Protein AF-A0A5D0VIP5-F1 (afdb_monomer_lite)

Foldseek 3Di:
DDDDDDDPPPPPPDDQVPQKWWFDADPPDQWIWIGGPQWIWTDHPQWIWIWGHDDDQKTWIWTDGPPDPDIDIAIWGWDQDPVRWIFTGDRPDDPVDGGDTTHTDD

Radius of gyration: 19.53 Å; chains: 1; bounding box: 45×63×46 Å

Structure (mmCIF, N/CA/C/O backbone):
data_AF-A0A5D0VIP5-F1
#
_entry.id   AF-A0A5D0VIP5-F1
#
loop_
_atom_site.group_PDB
_atom_site.id
_atom_site.type_symbol
_atom_site.label_atom_id
_atom_site.label_alt_id
_atom_site.label_comp_id
_atom_site.label_asym_id
_atom_site.label_entity_id
_atom_site.label_seq_id
_atom_site.pdbx_PDB_ins_code
_atom_site.Cartn_x
_atom_site.Cartn_y
_atom_site.Cartn_z
_atom_site.occupancy
_atom_site.B_iso_or_equiv
_atom_site.auth_seq_id
_atom_site.auth_comp_id
_atom_site.auth_asym_id
_atom_site.auth_atom_id
_atom_site.pdbx_PDB_model_num
ATOM 1 N N . MET A 1 1 ? -25.087 -50.363 31.875 1.00 42.44 1 MET A N 1
ATOM 2 C CA . MET A 1 1 ? -25.681 -49.698 30.693 1.00 42.44 1 MET A CA 1
ATOM 3 C C . MET A 1 1 ? -24.815 -48.489 30.346 1.00 42.44 1 MET A C 1
ATOM 5 O O . MET A 1 1 ? -24.844 -47.509 31.076 1.00 42.44 1 MET A O 1
ATOM 9 N N . LYS A 1 2 ? -23.955 -48.601 29.324 1.00 40.56 2 LYS A N 1
ATOM 10 C CA . LYS A 1 2 ? -23.037 -47.534 28.878 1.00 40.56 2 LYS A CA 1
ATOM 11 C C . LYS A 1 2 ? -23.792 -46.610 27.918 1.00 40.56 2 LYS A C 1
ATOM 13 O O . LYS A 1 2 ? -24.175 -47.055 26.843 1.00 40.56 2 LYS A O 1
ATOM 18 N N . LYS A 1 3 ? -24.016 -45.351 28.301 1.00 46.59 3 LYS A N 1
ATOM 19 C CA . LYS A 1 3 ? -24.492 -44.307 27.383 1.00 46.59 3 LYS A CA 1
ATOM 20 C C . LYS A 1 3 ? -23.264 -43.645 26.765 1.00 46.59 3 LYS A C 1
ATOM 22 O O . LYS A 1 3 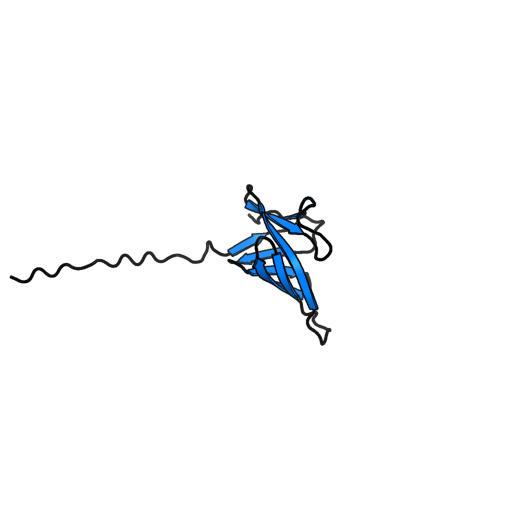? -22.528 -42.950 27.455 1.00 46.59 3 LYS A O 1
ATOM 27 N N . ILE A 1 4 ? -23.015 -43.938 25.493 1.00 55.84 4 ILE A N 1
ATOM 28 C CA . ILE A 1 4 ? -21.991 -43.273 24.688 1.00 55.84 4 ILE A CA 1
ATOM 29 C C . ILE A 1 4 ? -22.618 -41.965 24.211 1.00 55.84 4 ILE A C 1
ATOM 31 O O . ILE A 1 4 ? -23.555 -41.979 23.416 1.00 55.84 4 ILE A O 1
ATOM 35 N N . LEU A 1 5 ? -22.152 -40.846 24.762 1.00 51.06 5 LEU A N 1
ATOM 36 C CA . LEU A 1 5 ? -22.507 -39.515 24.289 1.00 51.06 5 LEU A CA 1
ATOM 37 C C . LEU A 1 5 ? -21.650 -39.240 23.043 1.00 51.06 5 LEU A C 1
ATOM 39 O O . LEU A 1 5 ? -20.445 -39.025 23.151 1.00 51.06 5 LEU A O 1
ATOM 43 N N . LEU A 1 6 ? -22.252 -39.325 21.859 1.00 52.03 6 LEU A N 1
ATOM 44 C CA . LEU A 1 6 ? -21.624 -38.911 20.606 1.00 52.03 6 LEU A CA 1
ATOM 45 C C . LEU A 1 6 ? -21.561 -37.379 20.581 1.00 52.03 6 LEU A C 1
ATOM 47 O O . LEU A 1 6 ? -22.581 -36.716 20.396 1.00 52.03 6 LEU A O 1
ATOM 51 N N . LEU A 1 7 ? -20.364 -36.824 20.782 1.00 53.41 7 LEU A N 1
ATOM 52 C CA . LEU A 1 7 ? -20.061 -35.447 20.403 1.00 53.41 7 LEU A CA 1
ATOM 53 C C . LEU A 1 7 ? -20.108 -35.359 18.875 1.00 53.41 7 LEU A C 1
ATOM 55 O O . LEU A 1 7 ? -19.242 -35.892 18.184 1.00 53.41 7 LEU A O 1
ATOM 59 N N . VAL A 1 8 ? -21.131 -34.691 18.351 1.00 54.53 8 VAL A N 1
ATOM 60 C CA . VAL A 1 8 ? -21.174 -34.278 16.949 1.00 54.53 8 VAL A CA 1
ATOM 61 C C . VAL A 1 8 ? -20.239 -33.080 16.810 1.00 54.53 8 VAL A C 1
ATOM 63 O O . VAL A 1 8 ? -20.593 -31.956 17.160 1.00 54.53 8 VAL A O 1
ATOM 66 N N . SER A 1 9 ? -19.020 -33.329 16.336 1.00 53.12 9 SER A N 1
ATOM 67 C CA . SER A 1 9 ? -18.114 -32.287 15.857 1.00 53.12 9 SER A CA 1
ATOM 68 C C . SER A 1 9 ? -18.714 -31.664 14.596 1.00 53.12 9 SER A C 1
ATOM 70 O O . SER A 1 9 ? -18.574 -32.195 13.496 1.00 53.12 9 SER A O 1
ATOM 72 N N . LEU A 1 10 ? -19.416 -30.544 14.765 1.00 53.25 10 LEU A N 1
ATOM 73 C CA . LEU A 1 10 ? -19.770 -29.635 13.679 1.00 53.25 10 LEU A CA 1
ATOM 74 C C . LEU A 1 10 ? -18.475 -29.004 13.156 1.00 53.25 10 LEU A C 1
ATOM 76 O O . LEU A 1 10 ? -18.048 -27.952 13.621 1.00 53.25 10 LEU A O 1
ATOM 80 N N . PHE A 1 11 ? -17.829 -29.666 12.199 1.00 57.12 11 PHE A N 1
ATOM 81 C CA . PHE A 1 11 ? -16.852 -29.017 11.337 1.00 57.12 11 PHE A CA 1
ATOM 82 C C . PHE A 1 11 ? -17.624 -28.077 10.412 1.00 57.12 11 PHE A C 1
ATOM 84 O O . PHE A 1 11 ? -18.063 -28.463 9.332 1.00 57.12 11 PHE A O 1
ATOM 91 N N . THR A 1 12 ? -17.843 -26.840 10.856 1.00 56.97 12 THR A N 1
ATOM 92 C CA . THR A 1 12 ? -18.185 -25.750 9.946 1.00 56.97 12 THR A CA 1
ATOM 93 C C . THR A 1 12 ? -16.987 -25.557 9.030 1.00 56.97 12 THR A C 1
ATOM 95 O O . THR A 1 12 ? -15.967 -24.997 9.429 1.00 56.97 12 THR A O 1
ATOM 98 N N . SER A 1 13 ? -17.084 -26.087 7.817 1.00 51.72 13 SER A N 1
ATOM 99 C CA . SER A 1 13 ? -16.173 -25.801 6.719 1.00 51.72 13 SER A CA 1
ATOM 100 C C . SER A 1 13 ? -16.211 -24.298 6.446 1.00 51.72 13 SER A C 1
ATOM 102 O O . SER A 1 13 ? -17.099 -23.811 5.750 1.00 51.72 13 SER A O 1
ATOM 104 N N . ALA A 1 14 ? -15.281 -23.561 7.053 1.00 55.81 14 ALA A N 1
ATOM 105 C CA . ALA A 1 14 ? -15.021 -22.171 6.729 1.00 55.81 14 ALA A CA 1
ATOM 106 C C . ALA A 1 14 ? -14.512 -22.131 5.286 1.00 55.81 14 ALA A C 1
ATOM 108 O O . ALA A 1 14 ? -13.395 -22.549 4.991 1.00 55.81 14 ALA A O 1
ATOM 109 N N . THR A 1 15 ? -15.361 -21.699 4.362 1.00 51.94 15 THR A N 1
ATOM 110 C CA . THR A 1 15 ? -14.947 -21.390 2.996 1.00 51.94 15 THR A CA 1
ATOM 111 C C . THR A 1 15 ? -13.968 -20.210 3.040 1.00 51.94 15 THR A C 1
ATOM 113 O O . THR A 1 15 ? -14.373 -19.132 3.475 1.00 51.94 15 THR A O 1
ATOM 116 N N . PRO A 1 16 ? -12.714 -20.351 2.566 1.00 52.91 16 PRO A N 1
ATOM 117 C CA . PRO A 1 16 ? -11.707 -19.283 2.609 1.00 52.91 16 PRO A CA 1
ATOM 118 C C . PRO A 1 16 ? -11.967 -18.146 1.602 1.00 52.91 16 PRO A C 1
ATOM 120 O O . PRO A 1 16 ? -11.166 -17.227 1.477 1.00 52.91 16 PRO A O 1
ATOM 123 N N . ALA A 1 17 ? -13.102 -18.166 0.897 1.00 49.19 17 ALA A N 1
ATOM 124 C CA . ALA A 1 17 ? -13.430 -17.207 -0.155 1.00 49.19 17 ALA A CA 1
ATOM 125 C C . ALA A 1 17 ? -13.650 -15.762 0.341 1.00 49.19 17 ALA A C 1
ATOM 127 O O . ALA A 1 17 ? -13.739 -14.857 -0.478 1.00 49.19 17 ALA A O 1
ATOM 128 N N . SER A 1 18 ? -13.734 -15.529 1.657 1.00 56.75 18 SER A N 1
ATOM 129 C CA . SER A 1 18 ? -13.975 -14.193 2.226 1.00 56.75 18 SER A CA 1
ATOM 130 C C . SER A 1 18 ? -12.714 -13.463 2.709 1.00 56.75 18 SER A C 1
ATOM 132 O O . SER A 1 18 ? -12.826 -12.318 3.144 1.00 56.75 18 SER A O 1
ATOM 134 N N . ALA A 1 19 ? -11.537 -14.097 2.683 1.00 72.88 19 ALA A N 1
ATOM 135 C CA . ALA A 1 19 ? -10.313 -13.487 3.215 1.00 72.88 19 ALA A CA 1
ATOM 136 C C . ALA A 1 19 ? -9.602 -12.572 2.203 1.00 72.88 19 ALA A C 1
ATOM 138 O O . ALA A 1 19 ? -8.841 -11.695 2.603 1.00 72.88 19 ALA A O 1
ATOM 139 N N . GLN A 1 20 ? -9.870 -12.751 0.906 1.00 85.69 20 GLN A N 1
ATOM 140 C CA . GLN A 1 20 ? -9.252 -11.977 -0.167 1.00 85.69 20 GLN A CA 1
ATOM 141 C C . GLN A 1 20 ? -10.177 -10.847 -0.634 1.00 85.69 20 GLN A C 1
ATOM 143 O O . GLN A 1 20 ? -11.330 -11.083 -0.994 1.00 85.69 20 GLN A O 1
ATOM 148 N N . GLN A 1 21 ? -9.666 -9.619 -0.639 1.00 88.75 21 GLN A N 1
ATOM 149 C CA . GLN A 1 21 ? -10.354 -8.424 -1.119 1.00 88.75 21 GLN A CA 1
ATOM 150 C C . GLN A 1 21 ? -9.587 -7.844 -2.307 1.00 88.75 21 GLN A C 1
ATOM 152 O O . GLN A 1 21 ? -8.368 -7.693 -2.245 1.00 88.75 21 GLN A O 1
ATOM 157 N N . TYR A 1 22 ? -10.300 -7.529 -3.385 1.00 90.69 22 TYR A N 1
ATOM 158 C CA . TYR A 1 22 ? -9.736 -6.945 -4.600 1.00 90.69 22 TYR A CA 1
ATOM 159 C C . TYR A 1 22 ? -10.144 -5.479 -4.693 1.00 90.69 22 TYR A C 1
ATOM 161 O O . TYR A 1 22 ? -11.307 -5.143 -4.450 1.00 90.69 22 TYR A O 1
ATOM 169 N N . PHE A 1 23 ? -9.200 -4.622 -5.065 1.00 89.44 23 PHE A N 1
ATOM 170 C CA . PHE A 1 23 ? -9.440 -3.200 -5.267 1.00 89.44 23 PHE A CA 1
ATOM 171 C C . PHE A 1 23 ? -8.966 -2.799 -6.653 1.00 89.44 23 PHE A C 1
ATOM 173 O O . PHE A 1 23 ? -7.817 -3.043 -7.029 1.00 89.44 23 PHE A O 1
ATOM 180 N N . CYS A 1 24 ? -9.893 -2.200 -7.389 1.00 83.12 24 CYS A N 1
ATOM 181 C CA . CYS A 1 24 ? -9.739 -1.845 -8.782 1.00 83.12 24 CYS A CA 1
ATOM 182 C C . CYS A 1 24 ? -9.595 -0.319 -8.835 1.00 83.12 24 CYS A C 1
ATOM 184 O O . CYS A 1 24 ? -10.491 0.405 -8.384 1.00 83.12 24 CYS A O 1
ATOM 186 N N . PRO A 1 25 ? -8.463 0.195 -9.321 1.00 68.94 25 PRO A N 1
ATOM 187 C CA . PRO A 1 25 ? -8.231 1.616 -9.429 1.00 68.94 25 PRO A CA 1
ATOM 188 C C . PRO A 1 25 ? -9.173 2.267 -10.443 1.00 68.94 25 PRO A C 1
ATOM 190 O O . PRO A 1 25 ? -9.660 1.642 -11.385 1.00 68.94 25 PRO A O 1
ATOM 193 N N . LYS A 1 26 ? -9.368 3.577 -10.285 1.00 69.44 26 LYS A N 1
ATOM 194 C CA . LYS A 1 26 ? -9.877 4.428 -11.367 1.00 69.44 26 LYS A CA 1
ATOM 195 C C . LYS A 1 26 ? -8.757 4.698 -12.371 1.00 69.44 26 LYS A C 1
ATOM 197 O O . LYS A 1 26 ? -7.591 4.505 -12.051 1.00 69.44 26 LYS A O 1
ATOM 202 N N . GLU A 1 27 ? -9.113 5.212 -13.545 1.00 67.31 27 GLU A N 1
ATOM 203 C CA . GLU A 1 27 ? -8.215 5.469 -14.688 1.00 67.31 27 GLU A CA 1
ATOM 204 C C . GLU A 1 27 ? -6.900 6.205 -14.330 1.00 67.31 27 GLU A C 1
ATOM 206 O O . GLU A 1 27 ? -5.887 6.038 -14.999 1.00 67.31 27 GLU A O 1
ATOM 211 N N . GLU A 1 28 ? -6.893 6.972 -13.237 1.00 66.75 28 GLU A N 1
ATOM 212 C CA . GLU A 1 28 ? -5.761 7.772 -12.755 1.00 66.75 28 GLU A CA 1
ATOM 213 C C . GLU A 1 28 ? -4.756 7.011 -11.863 1.00 66.75 28 GLU A C 1
ATOM 215 O O . GLU A 1 28 ? -3.674 7.528 -11.588 1.00 66.75 28 GLU A O 1
ATOM 220 N N . ILE A 1 29 ? -5.078 5.798 -11.398 1.00 71.56 29 ILE A N 1
ATOM 221 C CA . ILE A 1 29 ? -4.209 4.998 -10.520 1.00 71.56 29 ILE A CA 1
ATOM 222 C C . ILE A 1 29 ? -3.765 3.750 -11.302 1.00 71.56 29 ILE A C 1
ATOM 224 O O . ILE A 1 29 ? -4.574 2.867 -11.560 1.00 71.56 29 ILE A O 1
ATOM 228 N N . PRO A 1 30 ? -2.488 3.609 -11.687 1.00 78.94 30 PRO A N 1
ATOM 229 C CA . PRO A 1 30 ? -2.058 2.519 -12.568 1.00 78.94 30 PRO A CA 1
ATOM 230 C C . PRO A 1 30 ? -1.812 1.186 -11.827 1.00 78.94 30 PRO A C 1
ATOM 232 O O . PRO A 1 30 ? -0.944 0.410 -12.238 1.00 78.94 30 PRO A O 1
ATOM 235 N N . TYR A 1 31 ? -2.522 0.929 -10.718 1.00 83.19 31 TYR A N 1
ATOM 236 C CA . TYR A 1 31 ? -2.256 -0.186 -9.799 1.00 83.19 31 TYR A CA 1
ATOM 237 C C . TYR A 1 31 ? -3.528 -0.900 -9.343 1.00 83.19 31 TYR A C 1
ATOM 239 O O . TYR A 1 31 ? -4.423 -0.255 -8.802 1.00 83.19 31 TYR A O 1
ATOM 247 N N . ASP A 1 32 ? -3.543 -2.228 -9.428 1.00 89.19 32 ASP A N 1
ATOM 248 C CA . ASP A 1 32 ? -4.577 -3.055 -8.797 1.00 89.19 32 ASP A CA 1
ATOM 249 C C 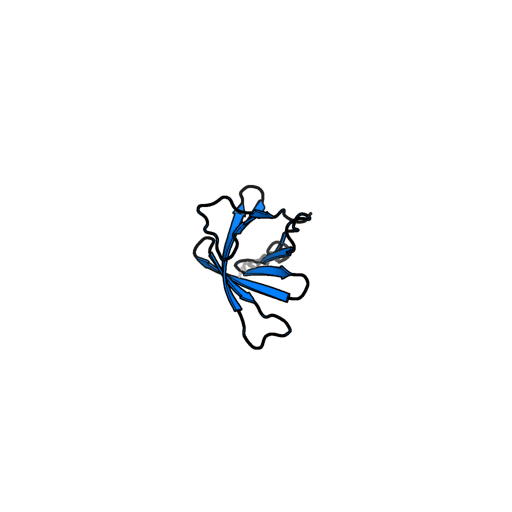. ASP A 1 32 ? -4.088 -3.572 -7.449 1.00 89.19 32 ASP A C 1
ATOM 251 O O . ASP A 1 32 ? -2.934 -3.990 -7.315 1.00 89.19 32 ASP A O 1
ATOM 255 N N . PHE A 1 33 ? -4.971 -3.637 -6.456 1.00 93.75 33 PHE A N 1
ATOM 256 C CA . PHE A 1 33 ? -4.597 -4.085 -5.118 1.00 93.75 33 PHE A CA 1
ATOM 257 C C . PHE A 1 33 ? -5.337 -5.357 -4.738 1.00 93.75 33 PHE A C 1
ATOM 259 O O . PHE A 1 33 ? -6.510 -5.553 -5.058 1.00 93.75 33 PHE A O 1
ATOM 266 N N . VAL A 1 34 ? -4.643 -6.225 -4.013 1.00 94.56 34 VAL A N 1
ATOM 267 C CA . VAL A 1 34 ? -5.227 -7.414 -3.400 1.00 94.56 34 VAL A CA 1
ATOM 268 C C . VAL A 1 34 ? -4.828 -7.420 -1.938 1.00 94.56 34 VAL A C 1
ATOM 270 O O . VAL A 1 34 ? -3.641 -7.479 -1.636 1.00 94.56 34 VAL A O 1
ATOM 273 N N . LEU A 1 35 ? -5.803 -7.383 -1.038 1.00 94.56 35 LEU A N 1
ATOM 274 C CA . LEU A 1 35 ? -5.571 -7.560 0.390 1.00 94.56 35 LEU A CA 1
ATOM 275 C C . LEU A 1 35 ? -5.994 -8.971 0.792 1.00 94.56 35 LEU A C 1
ATOM 277 O O . LEU A 1 35 ? -7.121 -9.385 0.521 1.00 94.56 35 LEU A O 1
ATOM 281 N N . PHE A 1 36 ? -5.097 -9.703 1.438 1.00 93.44 36 PHE A N 1
ATOM 282 C CA . PHE A 1 36 ? -5.371 -11.007 2.0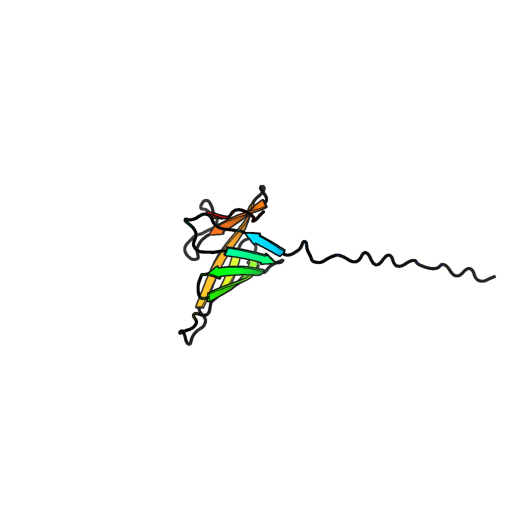24 1.00 93.44 36 PHE A CA 1
ATOM 283 C C . PHE A 1 36 ? -4.768 -11.049 3.424 1.00 93.44 36 PHE A C 1
ATOM 285 O O . PHE A 1 36 ? -3.547 -11.074 3.571 1.00 93.44 36 PHE A O 1
ATOM 292 N N . GLU A 1 37 ? -5.630 -11.039 4.442 1.00 91.25 37 GLU A N 1
ATOM 293 C CA . GLU A 1 37 ? -5.221 -10.924 5.848 1.00 91.25 37 GLU A CA 1
ATOM 294 C C . GLU A 1 37 ? -4.267 -9.728 6.056 1.00 91.25 37 GLU A C 1
ATOM 296 O O . GLU A 1 37 ? -4.649 -8.587 5.798 1.00 91.25 37 GLU A O 1
ATOM 301 N N . ASP A 1 38 ? -3.030 -9.985 6.482 1.00 94.56 38 ASP A N 1
ATOM 302 C CA . ASP A 1 38 ? -1.996 -8.978 6.738 1.00 94.56 38 ASP A CA 1
ATOM 303 C C . ASP A 1 38 ? -1.064 -8.743 5.532 1.00 94.56 38 ASP A C 1
ATOM 305 O O . ASP A 1 38 ? -0.007 -8.124 5.668 1.00 94.56 38 ASP A O 1
ATOM 309 N N . VAL A 1 39 ? -1.426 -9.237 4.345 1.00 96.38 39 VAL A N 1
ATOM 310 C CA . VAL A 1 39 ? -0.638 -9.084 3.118 1.00 96.38 39 VAL A CA 1
ATOM 311 C C . VAL A 1 39 ? -1.384 -8.223 2.108 1.00 96.38 39 VAL A C 1
ATOM 313 O O . VAL A 1 39 ? -2.437 -8.607 1.597 1.00 96.38 39 VAL A O 1
ATOM 316 N N . LEU A 1 40 ? -0.796 -7.079 1.765 1.00 97.00 40 LEU A N 1
ATOM 317 C CA . LEU A 1 40 ? -1.228 -6.221 0.668 1.00 97.00 40 LEU A CA 1
ATOM 318 C C . LEU A 1 40 ? -0.337 -6.475 -0.551 1.00 97.00 40 LEU A C 1
ATOM 320 O O . LEU A 1 40 ? 0.870 -6.257 -0.516 1.00 97.00 40 LEU A O 1
ATOM 324 N N . MET A 1 41 ? -0.927 -6.913 -1.655 1.00 96.38 41 MET A N 1
ATOM 325 C CA . MET A 1 41 ? -0.249 -6.993 -2.943 1.00 96.38 41 MET A CA 1
ATOM 326 C C . MET A 1 41 ? -0.614 -5.787 -3.798 1.00 96.38 41 MET A C 1
ATOM 328 O O . MET A 1 41 ? -1.796 -5.522 -4.018 1.00 96.38 41 MET A O 1
ATOM 332 N N . ILE A 1 42 ? 0.401 -5.117 -4.339 1.00 94.25 42 ILE A N 1
ATOM 333 C CA . ILE A 1 42 ? 0.249 -4.022 -5.301 1.00 94.25 42 ILE A CA 1
ATOM 334 C C . ILE A 1 42 ? 0.672 -4.564 -6.666 1.00 94.25 42 ILE A C 1
ATOM 336 O O . ILE A 1 42 ? 1.849 -4.850 -6.897 1.00 94.25 42 ILE A O 1
ATOM 340 N N . ASN A 1 43 ? -0.292 -4.760 -7.561 1.00 90.44 43 ASN A N 1
ATOM 341 C CA . ASN A 1 43 ? -0.056 -5.248 -8.913 1.00 90.44 43 ASN A CA 1
ATOM 342 C C . ASN A 1 43 ? 0.121 -4.055 -9.849 1.00 90.44 43 ASN A C 1
ATOM 344 O O . ASN A 1 43 ? -0.767 -3.217 -9.989 1.00 90.44 43 ASN A O 1
ATOM 348 N N . ARG A 1 44 ? 1.277 -4.005 -10.506 1.00 84.38 44 ARG A N 1
ATOM 349 C CA . ARG A 1 44 ? 1.620 -3.014 -11.524 1.00 84.38 44 ARG A CA 1
ATOM 350 C C . ARG A 1 44 ? 1.730 -3.727 -12.872 1.00 84.38 44 ARG A C 1
ATOM 352 O O . ARG A 1 44 ? 1.848 -4.950 -12.920 1.00 84.38 44 ARG A O 1
ATOM 359 N N . ALA A 1 45 ? 1.737 -2.976 -13.974 1.00 79.25 45 ALA A N 1
ATOM 360 C CA . ALA A 1 45 ? 1.713 -3.547 -15.328 1.00 79.25 45 ALA A CA 1
ATOM 361 C C . ALA A 1 45 ? 2.801 -4.613 -15.603 1.00 79.25 45 ALA A C 1
ATOM 363 O O . ALA A 1 45 ? 2.555 -5.552 -16.356 1.00 79.25 45 ALA A O 1
ATOM 364 N N . TYR A 1 46 ? 3.985 -4.496 -14.988 1.00 78.88 46 TYR A N 1
ATOM 365 C CA . TYR A 1 46 ? 5.140 -5.357 -15.293 1.00 78.88 46 TYR A CA 1
ATOM 366 C C . TYR A 1 46 ? 5.790 -6.022 -14.073 1.00 78.88 46 TYR A C 1
ATOM 368 O O . TYR A 1 46 ? 6.723 -6.806 -14.229 1.00 78.88 46 TYR A O 1
ATOM 376 N N . HIS A 1 47 ? 5.337 -5.714 -12.859 1.00 84.06 47 HIS A N 1
ATOM 377 C CA . HIS A 1 47 ? 5.899 -6.245 -11.616 1.00 84.06 47 HIS A CA 1
ATOM 378 C C . HIS A 1 47 ? 4.890 -6.122 -10.473 1.00 84.06 47 HIS A C 1
ATOM 380 O O . HIS A 1 47 ? 3.804 -5.559 -10.630 1.00 84.06 47 HIS A O 1
ATOM 386 N N . LYS A 1 48 ? 5.235 -6.702 -9.324 1.00 91.19 48 LYS A N 1
ATOM 387 C CA . LYS A 1 48 ? 4.384 -6.732 -8.137 1.00 91.19 48 LYS A CA 1
ATOM 388 C C . LYS A 1 48 ? 5.201 -6.375 -6.909 1.00 91.19 48 LYS A C 1
ATOM 390 O O . LYS A 1 48 ? 6.341 -6.826 -6.787 1.00 91.19 48 LYS A O 1
ATOM 395 N N . ALA A 1 49 ? 4.570 -5.656 -5.994 1.00 95.12 49 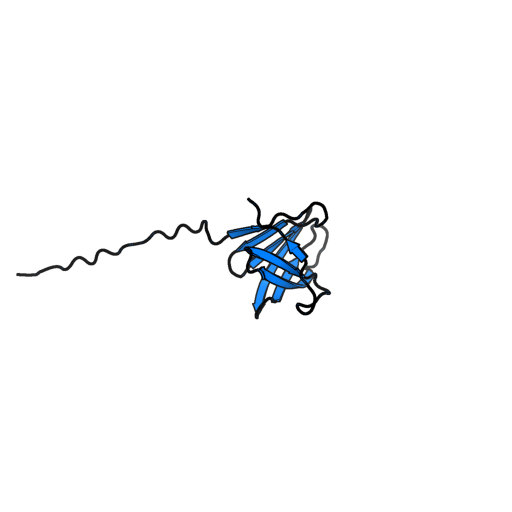ALA A N 1
ATOM 396 C CA . ALA A 1 49 ? 5.064 -5.500 -4.639 1.00 95.12 49 ALA A CA 1
ATOM 397 C C . ALA A 1 49 ? 4.250 -6.381 -3.688 1.00 95.12 49 ALA A C 1
ATOM 399 O O . ALA A 1 49 ? 3.018 -6.409 -3.759 1.00 95.12 49 ALA A O 1
ATOM 400 N N . PHE A 1 50 ? 4.944 -7.093 -2.804 1.00 96.25 50 PHE A N 1
ATOM 401 C CA . PHE A 1 50 ? 4.341 -7.853 -1.712 1.00 96.25 50 PHE A CA 1
ATOM 402 C C . PHE A 1 50 ? 4.605 -7.112 -0.413 1.00 96.25 50 PHE A C 1
ATOM 404 O O . PHE A 1 50 ? 5.760 -6.974 -0.014 1.00 96.25 50 PHE A O 1
ATOM 411 N N . CYS A 1 51 ? 3.545 -6.631 0.226 1.00 97.62 51 CYS A N 1
ATOM 412 C CA . CYS A 1 51 ? 3.641 -5.787 1.400 1.00 97.62 51 CYS A CA 1
ATOM 413 C C . CYS A 1 51 ? 3.084 -6.509 2.625 1.00 97.62 51 CYS A C 1
ATOM 415 O O . CYS A 1 51 ? 1.905 -6.858 2.664 1.00 97.62 51 CYS A O 1
ATOM 417 N N . GLN A 1 52 ? 3.934 -6.738 3.621 1.00 98.12 52 GLN A N 1
ATOM 418 C CA . GLN A 1 52 ? 3.569 -7.378 4.881 1.00 98.12 52 GLN A CA 1
ATOM 419 C C . GLN A 1 52 ? 3.249 -6.304 5.916 1.00 98.12 52 GLN A C 1
ATOM 421 O O . GLN A 1 52 ? 4.078 -5.430 6.183 1.00 98.12 52 GLN A O 1
ATOM 426 N N . LYS A 1 53 ? 2.071 -6.396 6.533 1.00 97.38 53 LYS A N 1
ATOM 427 C CA . LYS A 1 53 ? 1.679 -5.513 7.628 1.00 97.38 53 LYS A CA 1
ATOM 428 C C . LYS A 1 53 ? 2.670 -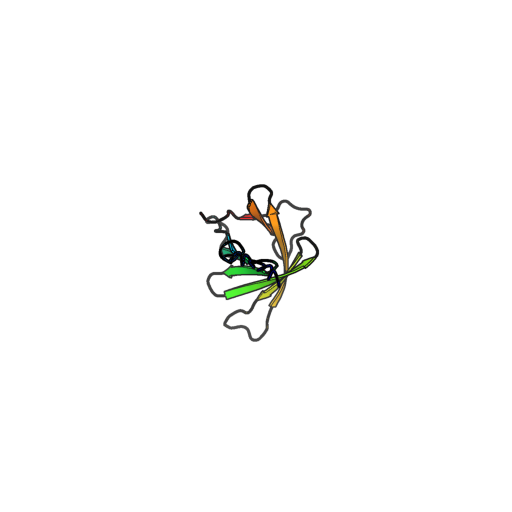5.633 8.781 1.00 97.38 53 LYS A C 1
ATOM 430 O O . LYS A 1 53 ? 3.032 -6.749 9.168 1.00 97.38 53 LYS A O 1
ATOM 435 N N . LYS A 1 54 ? 3.095 -4.492 9.320 1.00 96.00 54 LYS A N 1
ATOM 436 C CA . LYS A 1 54 ? 3.982 -4.402 10.486 1.00 96.00 54 LYS A CA 1
ATOM 437 C C . LYS A 1 54 ? 3.180 -4.056 11.731 1.00 96.00 54 LYS A C 1
ATOM 439 O O . LYS A 1 54 ? 2.967 -4.913 12.583 1.00 96.00 54 LYS A O 1
ATOM 444 N N . GLU A 1 55 ? 2.694 -2.823 11.806 1.00 93.75 55 GLU A N 1
ATOM 445 C CA . GLU A 1 55 ? 1.911 -2.306 12.925 1.00 93.75 55 GLU A CA 1
ATOM 446 C C . GLU A 1 55 ? 0.878 -1.296 12.415 1.00 93.75 55 GLU A C 1
ATOM 448 O O . GLU A 1 55 ? 1.152 -0.517 11.506 1.00 93.75 55 GLU A O 1
ATOM 453 N N . GLY A 1 56 ? -0.328 -1.302 12.990 1.00 93.69 56 GLY A N 1
ATOM 454 C CA . GLY A 1 56 ? -1.369 -0.338 12.630 1.00 93.69 56 GLY A CA 1
ATOM 455 C C . GLY A 1 56 ? -1.721 -0.385 11.141 1.00 93.69 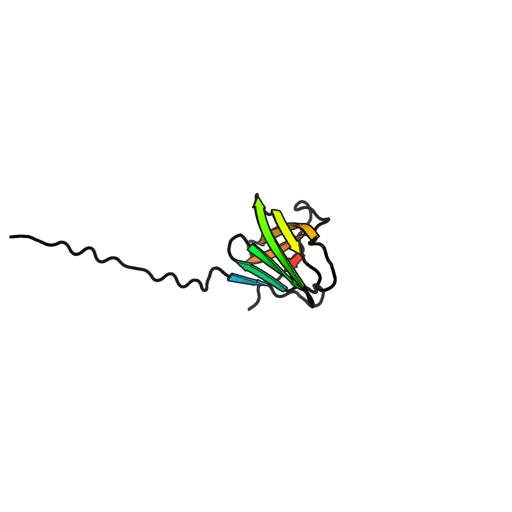56 GLY A C 1
ATOM 456 O O . GLY A 1 56 ? -2.243 -1.392 10.664 1.00 93.69 56 GLY A O 1
ATOM 457 N N . THR A 1 57 ? -1.456 0.707 10.427 1.00 95.81 57 THR A N 1
ATOM 458 C CA . THR A 1 57 ? -1.682 0.845 8.979 1.00 95.81 57 THR A CA 1
ATOM 459 C C . THR A 1 57 ? -0.398 0.701 8.160 1.00 95.81 57 THR A C 1
ATOM 461 O O . THR A 1 57 ? -0.440 0.844 6.944 1.00 95.81 57 THR A O 1
ATOM 464 N N . GLU A 1 58 ? 0.741 0.419 8.796 1.00 97.62 58 GLU A N 1
ATOM 465 C CA . GLU A 1 58 ? 2.052 0.334 8.155 1.00 97.62 58 GLU A CA 1
ATOM 466 C C . GLU A 1 58 ? 2.291 -1.037 7.508 1.00 97.62 58 GLU A C 1
ATOM 468 O O . GLU A 1 58 ? 2.084 -2.086 8.130 1.00 97.62 58 GLU A O 1
ATOM 473 N N . TYR A 1 59 ? 2.789 -1.025 6.271 1.00 98.12 59 TYR A N 1
ATOM 474 C CA . TYR A 1 59 ? 3.206 -2.212 5.532 1.00 98.12 59 TYR A CA 1
ATOM 475 C C . TYR A 1 59 ? 4.618 -2.031 4.971 1.00 98.12 59 TYR A C 1
ATOM 477 O O . TYR A 1 59 ? 4.918 -1.020 4.342 1.00 98.12 59 TYR A O 1
ATOM 485 N N . GLU A 1 60 ? 5.462 -3.050 5.117 1.00 98.00 60 GLU A N 1
ATOM 486 C CA . GLU A 1 60 ? 6.769 -3.118 4.454 1.00 98.00 60 GLU A CA 1
ATOM 487 C C . GLU A 1 60 ? 6.637 -3.921 3.164 1.00 98.00 60 GLU A C 1
ATOM 489 O O . GLU A 1 60 ? 6.259 -5.094 3.186 1.00 98.00 60 GLU A O 1
ATOM 494 N N . CYS A 1 61 ? 6.943 -3.279 2.047 1.00 97.06 61 CYS A N 1
ATOM 495 C CA . CYS A 1 61 ? 6.866 -3.821 0.706 1.00 97.06 61 CYS A CA 1
ATOM 496 C C . CYS A 1 61 ? 8.220 -4.319 0.219 1.00 97.06 61 CYS A C 1
ATOM 498 O O . CYS A 1 61 ? 9.238 -3.640 0.350 1.00 97.06 61 CYS A O 1
ATOM 500 N N . LEU A 1 62 ? 8.189 -5.478 -0.431 1.00 96.06 62 LEU A N 1
ATOM 501 C CA . LEU A 1 62 ? 9.271 -5.999 -1.249 1.00 96.06 62 LEU A CA 1
ATOM 502 C C . LEU A 1 62 ? 8.840 -5.951 -2.713 1.00 96.06 62 LEU A C 1
ATOM 504 O O . LEU A 1 62 ? 7.839 -6.568 -3.089 1.00 96.06 62 LEU A O 1
ATOM 508 N N . GLU A 1 63 ? 9.604 -5.243 -3.536 1.00 93.12 63 GLU A N 1
ATOM 509 C CA . GLU A 1 63 ? 9.360 -5.104 -4.970 1.00 93.12 63 GLU A CA 1
ATOM 510 C C . GLU A 1 63 ? 10.613 -5.492 -5.751 1.00 93.12 63 GLU A C 1
ATOM 512 O O . GLU A 1 63 ? 11.721 -5.042 -5.459 1.00 93.12 63 GLU A O 1
ATOM 517 N N . LYS A 1 64 ? 10.438 -6.345 -6.761 1.00 88.25 64 LYS A N 1
ATOM 518 C CA . LYS A 1 64 ? 11.511 -6.725 -7.678 1.00 88.25 64 LYS A CA 1
ATOM 519 C C . LYS A 1 64 ? 11.109 -6.387 -9.105 1.00 88.25 64 LYS A C 1
ATOM 521 O O . LYS A 1 64 ? 10.128 -6.933 -9.614 1.00 88.25 64 LYS A O 1
ATOM 526 N N . TYR A 1 65 ? 11.895 -5.531 -9.748 1.00 85.50 65 TYR A N 1
ATOM 527 C CA . TYR A 1 65 ? 11.742 -5.237 -11.168 1.00 85.50 65 TYR A CA 1
ATOM 528 C C . TYR A 1 65 ? 12.345 -6.384 -11.995 1.00 85.50 65 TYR A C 1
ATOM 530 O O . TYR A 1 65 ? 13.328 -6.989 -11.563 1.00 85.50 65 TYR A O 1
ATOM 538 N N . PRO A 1 66 ? 11.776 -6.721 -13.169 1.00 84.12 66 PRO A N 1
ATOM 539 C CA . PRO A 1 66 ? 12.244 -7.851 -13.974 1.00 84.12 66 PRO A CA 1
ATOM 540 C C . PRO A 1 66 ? 13.726 -7.765 -14.359 1.00 84.12 66 PRO A C 1
ATOM 542 O O . PRO A 1 66 ? 14.399 -8.793 -14.400 1.00 84.12 66 PRO A O 1
ATOM 545 N N . ASP A 1 67 ? 14.218 -6.546 -14.589 1.00 84.75 67 ASP A N 1
ATOM 546 C CA . ASP A 1 67 ? 15.578 -6.275 -15.060 1.00 84.75 67 ASP A CA 1
ATOM 547 C C . ASP A 1 67 ? 16.541 -5.830 -13.942 1.00 84.75 67 ASP A C 1
ATOM 549 O O . ASP A 1 67 ? 17.730 -5.646 -14.204 1.00 84.75 67 ASP A O 1
ATOM 553 N N . ASP A 1 68 ? 16.062 -5.690 -12.699 1.00 84.56 68 ASP A N 1
ATOM 554 C CA . ASP A 1 68 ? 16.914 -5.323 -11.564 1.00 84.56 68 ASP A CA 1
ATOM 555 C C . ASP A 1 68 ? 17.502 -6.549 -10.862 1.00 84.56 68 ASP A C 1
ATOM 557 O O . ASP A 1 68 ? 16.845 -7.570 -10.614 1.00 84.56 68 ASP A O 1
ATOM 561 N N . ALA A 1 69 ? 18.774 -6.413 -10.482 1.00 80.00 69 ALA A N 1
ATOM 562 C CA . ALA A 1 69 ? 19.468 -7.405 -9.672 1.00 80.00 69 ALA A CA 1
ATOM 563 C C . ALA A 1 69 ? 18.957 -7.418 -8.221 1.00 80.00 69 ALA A C 1
ATOM 565 O O . ALA A 1 69 ? 18.839 -8.491 -7.621 1.00 80.00 69 ALA A O 1
ATOM 566 N N . ASP A 1 70 ? 18.616 -6.243 -7.691 1.00 91.06 70 ASP A N 1
ATOM 567 C CA . ASP A 1 70 ? 18.310 -6.034 -6.280 1.00 91.06 70 ASP A CA 1
ATOM 568 C C . ASP A 1 70 ? 16.801 -5.957 -6.008 1.00 91.06 70 ASP A C 1
ATOM 570 O O . ASP A 1 70 ? 15.993 -5.597 -6.866 1.00 91.06 70 ASP A O 1
ATOM 574 N N . VAL A 1 71 ? 16.413 -6.320 -4.784 1.00 91.38 71 VAL A N 1
ATOM 575 C CA . VAL A 1 71 ? 15.039 -6.154 -4.292 1.00 91.38 71 VAL A CA 1
ATOM 576 C C . VAL A 1 71 ? 14.926 -4.784 -3.637 1.00 91.38 71 VAL A C 1
ATOM 578 O O . VAL A 1 71 ? 15.697 -4.459 -2.734 1.00 91.38 71 VAL A O 1
ATOM 581 N N . SER A 1 72 ? 13.940 -4.003 -4.064 1.00 92.88 72 SER A N 1
ATOM 582 C CA . SER A 1 72 ? 13.589 -2.734 -3.435 1.00 92.88 72 SER A CA 1
ATOM 583 C C . SER A 1 72 ? 12.738 -2.991 -2.194 1.00 92.88 72 SER A C 1
ATOM 585 O O . SER A 1 72 ? 11.764 -3.745 -2.248 1.00 92.88 72 SER A O 1
ATOM 587 N N . VAL A 1 73 ? 13.106 -2.355 -1.080 1.00 95.75 73 VAL A N 1
ATOM 588 C CA . VAL A 1 73 ? 12.384 -2.423 0.198 1.00 95.75 73 VAL A CA 1
ATOM 589 C C . VAL A 1 73 ? 11.912 -1.023 0.558 1.00 95.75 73 VAL A C 1
ATOM 591 O O . VAL A 1 73 ? 12.724 -0.100 0.614 1.00 95.75 73 VAL A O 1
ATOM 594 N N . TYR A 1 74 ? 10.614 -0.854 0.789 1.00 95.75 74 TYR A N 1
ATOM 595 C CA . TYR A 1 74 ? 10.030 0.435 1.157 1.00 95.75 74 TYR A CA 1
ATOM 596 C C . TYR A 1 74 ? 8.775 0.249 2.005 1.00 95.75 74 TYR A C 1
ATOM 598 O O . TYR A 1 74 ? 8.154 -0.809 1.989 1.00 95.75 74 TYR A O 1
ATOM 606 N N . THR A 1 75 ? 8.386 1.291 2.730 1.00 96.62 75 THR A N 1
ATOM 607 C CA . THR A 1 75 ? 7.170 1.294 3.547 1.00 96.62 75 THR A CA 1
ATOM 608 C C . THR A 1 75 ? 6.044 1.994 2.800 1.00 96.62 75 THR A C 1
ATOM 610 O O . THR A 1 75 ? 6.289 2.970 2.103 1.00 96.62 75 THR A O 1
ATOM 613 N N . VAL A 1 76 ? 4.817 1.506 2.948 1.00 96.50 76 VAL A N 1
ATOM 614 C CA . VAL A 1 76 ? 3.579 2.207 2.576 1.00 96.50 76 VAL A CA 1
ATOM 615 C C . VAL A 1 76 ? 2.618 2.174 3.752 1.00 96.50 76 VAL A C 1
ATOM 617 O O . VAL A 1 76 ? 2.791 1.386 4.686 1.00 96.50 76 VAL A O 1
ATOM 620 N N . TYR A 1 77 ? 1.561 2.975 3.668 1.00 97.19 77 TYR A N 1
ATOM 621 C CA . TYR A 1 77 ? 0.447 2.877 4.601 1.00 97.19 77 TYR A CA 1
ATOM 622 C C . TYR A 1 77 ? -0.819 2.484 3.856 1.00 97.19 77 TYR A C 1
ATOM 624 O O . TYR A 1 77 ? -1.054 2.925 2.727 1.00 97.19 77 TYR A O 1
ATOM 632 N N . ALA A 1 78 ? -1.630 1.638 4.481 1.00 96.62 78 ALA A N 1
ATOM 633 C CA . ALA A 1 78 ? -2.910 1.230 3.940 1.00 96.62 78 ALA A CA 1
ATOM 634 C C . ALA A 1 78 ? -3.899 0.824 5.036 1.00 96.62 78 ALA A C 1
ATOM 636 O O . ALA A 1 78 ? -3.526 0.235 6.053 1.00 96.62 78 ALA A O 1
ATOM 637 N N . GLU A 1 79 ? -5.183 1.084 4.808 1.00 96.25 79 GLU A N 1
ATOM 638 C CA . GLU A 1 79 ? -6.258 0.636 5.692 1.00 96.25 79 GLU A CA 1
ATOM 639 C C . GLU A 1 79 ? -7.569 0.406 4.942 1.00 96.25 79 GLU A C 1
ATOM 641 O O . GLU A 1 79 ? -7.806 0.980 3.880 1.00 96.25 79 GLU A O 1
ATOM 646 N N . ILE A 1 80 ? -8.445 -0.424 5.509 1.00 95.38 80 ILE A N 1
ATOM 647 C CA . ILE A 1 80 ? -9.822 -0.537 5.028 1.00 95.38 80 ILE A CA 1
ATOM 648 C C . ILE A 1 80 ? -10.652 0.549 5.704 1.00 95.38 80 ILE A C 1
ATOM 650 O O . ILE A 1 80 ? -10.815 0.549 6.922 1.00 95.38 80 ILE A O 1
ATOM 654 N N . LEU A 1 81 ? -11.177 1.462 4.893 1.00 95.56 81 LEU A N 1
ATOM 655 C CA . LEU A 1 81 ? -12.022 2.564 5.336 1.00 95.56 81 LEU A CA 1
ATOM 656 C C . LEU A 1 81 ? -13.410 2.050 5.747 1.00 95.56 81 LEU A C 1
ATOM 658 O O . LEU A 1 81 ? -13.832 0.965 5.346 1.00 95.56 81 LEU A O 1
ATOM 662 N N . GLU A 1 82 ? -14.175 2.861 6.484 1.00 94.94 82 GLU A N 1
ATOM 663 C CA . GLU A 1 82 ? -15.523 2.493 6.963 1.00 94.94 82 GLU A CA 1
ATOM 664 C C . GLU A 1 82 ? -16.488 2.071 5.838 1.00 94.94 82 GLU A C 1
ATOM 666 O O . GLU A 1 82 ? -17.393 1.267 6.048 1.00 94.94 82 GLU A O 1
ATOM 671 N N . ASN A 1 83 ? -16.283 2.589 4.623 1.00 92.94 83 ASN A N 1
ATOM 672 C CA . ASN A 1 83 ? -17.072 2.258 3.435 1.00 92.94 83 ASN A CA 1
ATOM 673 C C . ASN A 1 83 ? -16.603 0.982 2.704 1.00 92.94 83 ASN A C 1
ATOM 675 O O . ASN A 1 83 ? -17.145 0.658 1.649 1.00 92.94 83 ASN A O 1
ATOM 679 N N . GLY A 1 84 ? -15.598 0.276 3.229 1.00 92.56 84 GLY A N 1
ATOM 680 C CA . GLY A 1 84 ? -15.040 -0.947 2.651 1.00 92.56 84 GLY A CA 1
ATOM 681 C C . GLY A 1 84 ? -14.052 -0.738 1.501 1.00 92.56 84 GLY A C 1
ATOM 682 O O . GLY A 1 84 ? -13.595 -1.726 0.927 1.00 92.56 84 GLY A O 1
ATOM 683 N N . ASN A 1 85 ? -13.721 0.509 1.155 1.00 93.62 85 ASN A N 1
ATOM 684 C CA . ASN A 1 85 ? -12.664 0.828 0.194 1.00 93.62 85 ASN A CA 1
ATOM 685 C C . ASN A 1 85 ? -11.285 0.796 0.862 1.00 93.62 85 ASN A C 1
ATOM 687 O O . ASN A 1 85 ? -11.172 0.894 2.084 1.00 93.62 85 ASN A O 1
ATOM 691 N N . LEU A 1 86 ? -10.236 0.707 0.049 1.00 95.06 86 LEU A N 1
ATOM 692 C CA . LEU A 1 86 ? -8.858 0.784 0.519 1.00 95.06 86 LEU A CA 1
ATOM 693 C C . LEU A 1 86 ? -8.414 2.251 0.548 1.00 95.06 86 LEU A C 1
ATOM 695 O O . LEU A 1 86 ? -8.435 2.929 -0.478 1.00 95.06 86 LEU A O 1
ATOM 699 N N . GLY A 1 87 ? -8.009 2.740 1.714 1.00 95.44 87 GLY A N 1
ATOM 700 C CA . GLY A 1 87 ? -7.197 3.944 1.843 1.00 95.44 87 GLY A CA 1
ATOM 701 C C . GLY A 1 87 ? -5.729 3.573 1.662 1.00 95.44 87 GLY A C 1
ATOM 702 O O . GLY A 1 87 ? -5.261 2.628 2.292 1.00 95.44 87 GLY A O 1
ATOM 703 N N . PHE A 1 88 ? -5.017 4.278 0.788 1.00 95.12 88 PHE A N 1
ATOM 704 C CA . PHE A 1 88 ? -3.622 4.005 0.456 1.00 95.12 88 PHE A CA 1
ATOM 705 C C . PHE A 1 88 ? -2.790 5.291 0.455 1.00 95.12 88 PHE A C 1
ATOM 707 O O . PHE A 1 88 ? -3.237 6.324 -0.044 1.00 95.12 88 PHE A O 1
ATOM 714 N N . TRP A 1 89 ? -1.564 5.206 0.962 1.00 95.19 89 TRP A N 1
ATOM 715 C CA . TRP A 1 89 ? -0.572 6.277 0.921 1.00 95.19 89 TRP A CA 1
ATOM 716 C C . TRP A 1 89 ? 0.697 5.783 0.235 1.00 95.19 89 TRP A C 1
ATOM 718 O O . TRP A 1 89 ? 1.161 4.665 0.480 1.00 95.19 89 TRP A O 1
ATOM 728 N N . TYR A 1 90 ? 1.270 6.634 -0.612 1.00 91.31 90 TYR A N 1
ATOM 729 C CA . TYR A 1 90 ? 2.536 6.363 -1.283 1.00 91.31 90 TYR A CA 1
ATOM 730 C C . TYR A 1 90 ? 3.707 6.258 -0.292 1.00 91.31 90 TYR A C 1
ATOM 732 O O . TYR A 1 90 ? 3.590 6.709 0.849 1.00 91.31 90 TYR A O 1
ATOM 740 N N . PRO A 1 91 ? 4.853 5.681 -0.709 1.00 91.94 91 PRO A N 1
ATOM 741 C CA . PRO A 1 91 ? 5.998 5.499 0.184 1.00 91.94 91 PRO A CA 1
ATOM 742 C C . PRO A 1 91 ? 6.567 6.775 0.820 1.00 91.94 91 PRO A C 1
ATOM 744 O O . PRO A 1 91 ? 7.247 6.710 1.839 1.00 91.94 91 PRO A O 1
ATOM 747 N N . ASP A 1 92 ? 6.314 7.934 0.218 1.00 90.56 92 ASP A N 1
ATOM 748 C CA . ASP A 1 92 ? 6.749 9.254 0.672 1.00 90.56 92 ASP A CA 1
ATOM 749 C C . ASP A 1 92 ? 5.673 10.021 1.464 1.00 90.56 92 ASP A C 1
ATOM 751 O O . ASP A 1 92 ? 5.900 11.160 1.875 1.00 90.56 92 ASP A O 1
ATOM 755 N N . GLN A 1 93 ? 4.517 9.402 1.710 1.00 92.31 93 GLN A N 1
ATOM 756 C CA . GLN A 1 93 ? 3.386 9.997 2.418 1.00 92.31 93 GLN A CA 1
ATOM 757 C C . GLN A 1 93 ? 3.217 9.411 3.824 1.00 92.31 93 GLN A C 1
ATOM 759 O O . GLN A 1 93 ? 3.734 8.344 4.148 1.00 92.31 93 GLN A O 1
ATOM 764 N N . THR A 1 94 ? 2.463 10.113 4.676 1.00 90.38 94 THR A N 1
ATOM 765 C CA . THR A 1 94 ? 2.132 9.648 6.035 1.00 90.38 94 THR A CA 1
ATOM 766 C C . THR A 1 94 ? 0.617 9.621 6.259 1.00 90.38 94 THR A C 1
ATOM 768 O O . THR A 1 94 ? -0.088 10.418 5.636 1.00 90.38 94 THR A O 1
ATOM 771 N N . PRO A 1 95 ? 0.102 8.808 7.206 1.00 91.44 95 PRO A N 1
ATOM 772 C CA . PRO A 1 95 ? -1.333 8.737 7.521 1.00 91.44 95 PRO A CA 1
ATOM 773 C C . PRO A 1 95 ? -1.957 10.022 8.095 1.00 91.44 95 PRO A C 1
ATOM 775 O O . PRO A 1 95 ? -3.133 10.032 8.446 1.00 91.44 95 PRO A O 1
ATOM 778 N N . ASN A 1 96 ? -1.185 11.105 8.231 1.00 91.81 96 ASN A N 1
ATOM 779 C CA . ASN A 1 96 ? -1.695 12.411 8.657 1.00 91.81 96 ASN A CA 1
ATOM 780 C C . ASN A 1 96 ? -2.383 13.179 7.515 1.00 91.81 96 ASN A C 1
ATOM 782 O O . ASN A 1 96 ? -3.078 14.163 7.766 1.00 91.81 96 ASN A O 1
ATOM 786 N N . GLU A 1 97 ? -2.171 12.755 6.269 1.00 90.31 97 GLU A N 1
ATOM 787 C CA . GLU A 1 97 ? -2.819 13.309 5.082 1.00 90.31 97 GLU A CA 1
ATOM 788 C C . GLU A 1 97 ? -3.992 12.418 4.645 1.00 90.31 97 GLU A C 1
ATOM 790 O O . GLU A 1 97 ? -4.004 11.227 4.960 1.00 90.31 97 GLU A O 1
ATOM 795 N N . PRO A 1 98 ? -4.987 12.943 3.908 1.00 94.44 98 PRO A N 1
ATOM 796 C CA . PRO A 1 98 ? -6.042 12.104 3.347 1.00 94.44 98 PRO A CA 1
ATOM 797 C C . PRO A 1 98 ? -5.471 11.006 2.427 1.00 94.44 98 PRO A C 1
ATOM 799 O O . PRO A 1 98 ? -4.624 11.319 1.587 1.00 94.44 98 PRO A O 1
ATOM 802 N N . PRO A 1 99 ? -5.939 9.748 2.532 1.00 94.56 99 PRO A N 1
ATOM 803 C CA . PRO A 1 99 ? -5.471 8.675 1.664 1.00 94.56 99 PRO A CA 1
ATOM 804 C C . PRO A 1 99 ? -5.977 8.833 0.232 1.00 94.56 99 PRO A C 1
ATOM 806 O O . PRO A 1 99 ? -7.043 9.401 -0.029 1.00 94.56 99 PRO A O 1
ATOM 809 N N . LEU A 1 100 ? -5.277 8.182 -0.691 1.00 92.19 100 LEU A N 1
ATOM 810 C CA . LEU A 1 100 ? -5.852 7.788 -1.967 1.00 92.19 100 LEU A CA 1
ATOM 811 C C . LEU A 1 100 ? -6.923 6.721 -1.720 1.00 92.19 100 LEU A C 1
ATOM 813 O O . LEU A 1 100 ? -6.643 5.670 -1.145 1.00 92.19 100 LEU A O 1
ATOM 817 N N . VAL A 1 101 ? -8.150 6.979 -2.166 1.00 92.88 101 VAL A N 1
ATOM 818 C CA . VAL A 1 101 ? -9.258 6.029 -2.011 1.00 92.88 101 VAL A CA 1
ATOM 819 C C . VAL A 1 101 ? -9.340 5.131 -3.240 1.00 92.88 101 VAL A C 1
ATOM 821 O O . VAL A 1 101 ? -9.740 5.575 -4.319 1.00 92.88 101 VAL A O 1
ATOM 824 N N . VAL A 1 102 ? -9.005 3.856 -3.064 1.00 91.88 102 VAL A N 1
ATOM 825 C CA . VAL A 1 102 ? -9.098 2.819 -4.095 1.00 91.88 102 VAL A CA 1
ATOM 826 C C . VAL A 1 102 ? -10.376 2.016 -3.881 1.00 91.88 102 VAL A C 1
ATOM 828 O O . VAL A 1 102 ? -10.616 1.458 -2.807 1.00 91.88 102 VAL A O 1
ATOM 831 N N . GLN A 1 103 ? -11.229 1.984 -4.902 1.00 91.06 103 GLN A N 1
ATOM 832 C CA . GLN A 1 103 ? -12.536 1.345 -4.801 1.00 91.06 103 GLN A CA 1
ATOM 833 C C . GLN A 1 103 ? -12.405 -0.175 -4.764 1.00 91.06 103 GLN A C 1
ATOM 835 O O . GLN A 1 103 ? -11.580 -0.764 -5.465 1.00 91.06 103 GLN A O 1
ATOM 840 N N . LYS A 1 104 ? -13.241 -0.818 -3.949 1.00 89.81 104 LYS A N 1
ATOM 841 C CA . LYS A 1 104 ? -13.384 -2.272 -3.993 1.00 89.81 104 LYS A CA 1
ATOM 842 C C . LYS A 1 104 ? -13.946 -2.688 -5.358 1.00 89.81 104 LYS A C 1
ATOM 844 O O . LYS A 1 104 ? -14.866 -2.043 -5.855 1.00 89.81 104 LYS A O 1
ATOM 849 N N . CYS A 1 105 ? -13.393 -3.744 -5.952 1.00 86.00 105 CYS A N 1
ATOM 850 C CA . CYS A 1 105 ? -13.954 -4.324 -7.173 1.00 86.00 105 CYS A CA 1
ATOM 851 C C . CYS A 1 105 ? -15.342 -4.928 -6.879 1.00 86.00 105 CYS A C 1
ATOM 853 O O . CYS A 1 105 ? -15.548 -5.488 -5.796 1.00 86.00 105 CYS A O 1
ATOM 855 N N . GLU A 1 106 ? -16.265 -4.815 -7.838 1.00 72.94 106 GLU A N 1
ATOM 856 C CA . GLU A 1 106 ? -17.583 -5.476 -7.809 1.00 72.94 106 GLU A CA 1
ATOM 857 C C . GLU A 1 106 ? -17.494 -6.985 -8.079 1.00 72.94 106 GLU A C 1
ATOM 859 O O . GLU A 1 106 ? -16.639 -7.400 -8.898 1.00 72.94 106 GLU A O 1
#

pLDDT: mean 83.75, std 16.07, range [40.56, 98.12]

Secondary structure (DSSP, 8-state):
---------------GGGSEEEEE--TT---EEEEETTEEEEE-SS-EEEEEE-STTEEEEEE--TT-SSPEEEEEEEEE-TTSPEEEE-TT--TTSPPEEEEEP-

Sequence (106 aa):
MKKILLLVSLFTSATPASAQQYFCPKEEIPYDFVLFEDVLMINRAYHKAFCQKKEGTEYECLEKYPDDADVSVYTVYAEILENGNLGFWYPDQTPNEPPLVVQKCE